Protein AF-A0A652LD24-F1 (afdb_monomer)

InterPro domains:
  IPR051313 Bacterial iron-siderophore binding [PTHR30532] (2-67)

Mean predicted aligned error: 12.96 Å

Radius of gyration: 18.75 Å; Cα contacts (8 Å, |Δi|>4): 44; chains: 1; bounding box: 40×34×54 Å

Organism: NCBI:txid1828321

Structure (mmCIF, N/CA/C/O backbone):
data_AF-A0A652LD24-F1
#
_entry.id   AF-A0A652LD24-F1
#
loop_
_atom_site.group_PDB
_atom_site.id
_atom_site.type_symbol
_atom_site.label_atom_id
_atom_site.label_alt_id
_atom_site.label_comp_id
_atom_site.label_asym_id
_atom_site.label_entity_id
_atom_site.label_seq_id
_atom_site.pdbx_PDB_ins_code
_atom_site.Cartn_x
_atom_site.Cartn_y
_atom_site.Cartn_z
_atom_site.occupancy
_atom_site.B_iso_or_equiv
_atom_site.auth_seq_id
_atom_site.auth_comp_id
_atom_site.auth_asym_id
_atom_site.auth_atom_id
_atom_site.pdbx_PDB_model_num
ATOM 1 N N . MET A 1 1 ? 32.306 -3.258 42.478 1.00 44.94 1 MET A N 1
ATOM 2 C CA . MET A 1 1 ? 30.835 -3.394 42.553 1.00 44.94 1 MET A CA 1
ATOM 3 C C . MET A 1 1 ? 30.243 -2.887 41.244 1.00 44.94 1 MET A C 1
ATOM 5 O O . MET A 1 1 ? 29.668 -1.813 41.190 1.00 44.94 1 MET A O 1
ATOM 9 N N . LEU A 1 2 ? 30.508 -3.631 40.168 1.00 53.19 2 LEU A N 1
ATOM 10 C CA . LEU A 1 2 ? 30.187 -3.296 38.783 1.00 53.19 2 LEU A CA 1
ATOM 11 C C . LEU A 1 2 ? 29.418 -4.486 38.211 1.00 53.19 2 LEU A C 1
ATOM 13 O O . LEU A 1 2 ? 30.063 -5.436 37.799 1.00 53.19 2 LEU A O 1
ATOM 17 N N . THR A 1 3 ? 28.086 -4.444 38.268 1.00 63.12 3 THR A N 1
ATOM 18 C CA . THR A 1 3 ? 27.138 -5.283 37.499 1.00 63.12 3 THR A CA 1
ATOM 19 C C . THR A 1 3 ? 25.741 -5.044 38.072 1.00 63.12 3 THR A C 1
ATOM 21 O O . THR A 1 3 ? 25.593 -5.288 39.265 1.00 63.12 3 THR A O 1
ATOM 24 N N . LEU A 1 4 ? 24.756 -4.594 37.269 1.00 58.19 4 LEU A N 1
ATOM 25 C CA . LEU A 1 4 ? 23.441 -5.275 37.154 1.00 58.19 4 LEU A CA 1
ATOM 26 C C . LEU A 1 4 ? 22.421 -4.661 36.160 1.00 58.19 4 LEU A C 1
ATOM 28 O O . LEU A 1 4 ? 21.486 -5.359 35.805 1.00 58.19 4 LEU A O 1
ATOM 32 N N . CYS A 1 5 ? 22.537 -3.448 35.617 1.00 56.56 5 CYS A N 1
ATOM 33 C CA . CYS A 1 5 ? 21.438 -2.923 34.770 1.00 56.56 5 CYS A CA 1
ATOM 34 C C . CYS A 1 5 ? 21.642 -3.153 33.263 1.00 56.56 5 CYS A C 1
ATOM 36 O O . CYS A 1 5 ? 21.755 -2.207 32.489 1.00 56.56 5 CYS A O 1
ATOM 38 N N . ALA A 1 6 ? 21.675 -4.418 32.84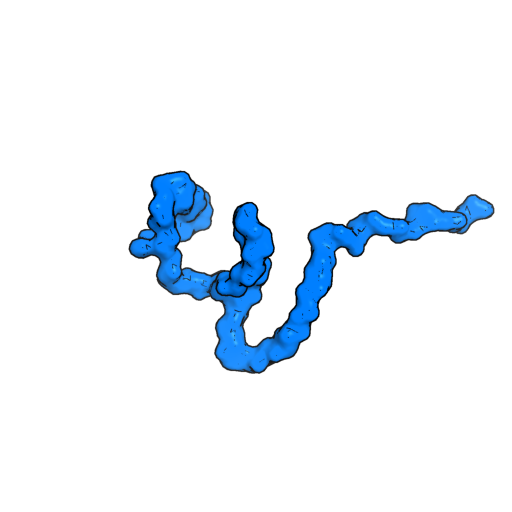8 1.00 62.78 6 ALA A N 1
ATOM 39 C CA . ALA A 1 6 ? 21.420 -4.820 31.467 1.00 62.78 6 ALA A CA 1
ATOM 40 C C . ALA A 1 6 ? 20.146 -5.680 31.442 1.00 62.78 6 ALA A C 1
ATOM 42 O O . ALA A 1 6 ? 19.888 -6.388 32.408 1.00 62.78 6 ALA A O 1
ATOM 43 N N . LEU A 1 7 ? 19.428 -5.654 30.313 1.00 62.06 7 LEU A N 1
ATOM 44 C CA . LEU A 1 7 ? 18.178 -6.362 29.978 1.00 62.06 7 LEU A CA 1
ATOM 45 C C . LEU A 1 7 ? 16.884 -5.568 30.247 1.00 62.06 7 LEU A C 1
ATOM 47 O O . LEU A 1 7 ? 16.378 -5.561 31.362 1.00 62.06 7 LEU A O 1
ATOM 51 N N . THR A 1 8 ? 16.331 -4.948 29.188 1.00 66.19 8 THR A N 1
ATOM 52 C CA . THR A 1 8 ? 14.890 -4.999 28.783 1.00 66.19 8 THR A CA 1
ATOM 53 C C . THR A 1 8 ? 14.533 -4.035 27.625 1.00 66.19 8 THR A C 1
ATOM 55 O O . THR A 1 8 ? 13.473 -3.422 27.626 1.00 66.19 8 THR A O 1
ATOM 58 N N . LEU A 1 9 ? 15.363 -3.920 26.573 1.00 59.88 9 LEU A N 1
ATOM 59 C CA . LEU A 1 9 ? 14.976 -3.198 25.337 1.00 59.88 9 LEU A CA 1
ATOM 60 C C . LEU A 1 9 ? 14.775 -4.117 24.116 1.00 59.88 9 LEU A C 1
ATOM 62 O O . LEU A 1 9 ? 14.960 -3.700 22.979 1.00 59.88 9 LEU A O 1
ATOM 66 N N . SER A 1 10 ? 14.391 -5.377 24.329 1.00 63.22 10 SER A N 1
ATOM 67 C CA . SER A 1 10 ? 14.094 -6.323 23.240 1.00 63.22 10 SER A CA 1
ATOM 68 C C . SER A 1 10 ? 12.680 -6.888 23.373 1.00 63.22 10 SER A C 1
ATOM 70 O O . SER A 1 10 ? 12.486 -8.079 23.566 1.00 63.22 10 SER A O 1
ATOM 72 N N . ALA A 1 11 ? 11.675 -6.010 23.344 1.00 58.56 11 ALA A N 1
ATOM 73 C CA . ALA A 1 11 ? 10.274 -6.431 23.428 1.00 58.56 11 ALA A CA 1
ATOM 74 C C . ALA A 1 11 ? 9.323 -5.602 22.546 1.00 58.56 11 ALA A C 1
ATOM 76 O O . ALA A 1 11 ? 8.170 -5.398 22.907 1.00 58.56 11 ALA A O 1
ATOM 77 N N . CYS A 1 12 ? 9.783 -5.137 21.377 1.00 59.34 12 CYS A N 1
ATOM 78 C CA . CYS A 1 12 ? 8.898 -4.571 20.343 1.00 59.34 12 CYS A CA 1
ATOM 79 C C . CYS A 1 12 ? 8.809 -5.445 19.077 1.00 59.34 12 CYS A C 1
ATOM 81 O O . CYS A 1 12 ? 8.388 -4.982 18.023 1.00 59.34 12 CYS A O 1
ATOM 83 N N . GLY A 1 13 ? 9.205 -6.715 19.169 1.00 55.78 13 GLY A N 1
ATOM 84 C CA . GLY A 1 13 ? 9.033 -7.698 18.103 1.00 55.78 13 GLY A CA 1
ATOM 85 C C . GLY A 1 13 ? 8.390 -8.940 18.686 1.00 55.78 13 GLY A C 1
ATOM 86 O O . GLY A 1 13 ? 9.092 -9.819 19.161 1.00 55.78 13 GLY A O 1
ATOM 87 N N . SER A 1 14 ? 7.060 -8.982 18.724 1.00 51.50 14 SER A N 1
ATOM 88 C CA . SER A 1 14 ? 6.330 -10.187 19.118 1.00 51.50 14 SER A CA 1
ATOM 89 C C . SER A 1 14 ? 6.736 -11.349 18.208 1.00 51.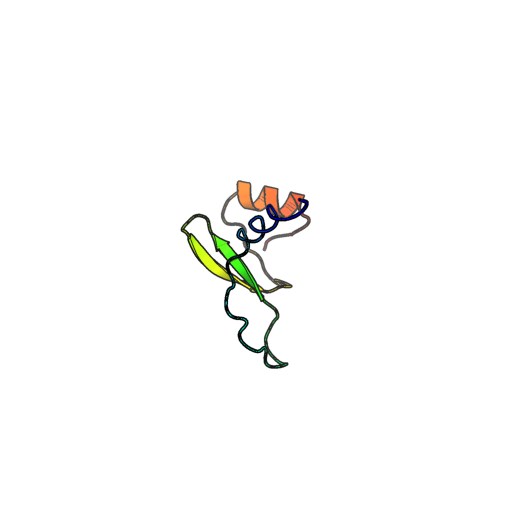50 14 SER A C 1
ATOM 91 O O . SER A 1 14 ? 6.538 -11.273 16.996 1.00 51.50 14 SER A O 1
ATOM 93 N N . GLU A 1 15 ? 7.304 -12.408 18.786 1.00 56.59 15 GLU A N 1
ATOM 94 C CA . GLU A 1 15 ? 7.648 -13.645 18.085 1.00 56.59 15 GLU A CA 1
ATOM 95 C C . GLU A 1 15 ? 6.382 -14.314 17.522 1.00 56.59 15 GLU A C 1
ATOM 97 O O . GLU A 1 15 ? 5.629 -14.987 18.227 1.00 56.59 15 GLU A O 1
ATOM 102 N N . ASP A 1 16 ? 6.130 -14.119 16.225 1.00 56.28 16 ASP A N 1
ATOM 103 C CA . ASP A 1 16 ? 5.228 -14.970 15.450 1.00 56.28 16 ASP A CA 1
ATOM 104 C C . ASP A 1 16 ? 6.040 -16.216 15.054 1.00 56.28 16 ASP A C 1
ATOM 106 O O . ASP A 1 16 ? 7.077 -16.126 14.395 1.00 56.28 16 ASP A O 1
ATOM 110 N N . LYS A 1 17 ? 5.597 -17.380 15.533 1.00 54.59 17 LYS A N 1
ATOM 111 C CA . LYS A 1 17 ? 6.191 -18.695 15.272 1.00 54.59 17 LYS A CA 1
ATOM 112 C C . LYS A 1 17 ? 6.419 -18.867 13.765 1.00 54.59 17 LYS A C 1
ATOM 114 O O . LYS A 1 17 ? 5.457 -18.939 13.005 1.00 54.59 17 LYS A O 1
ATOM 119 N N . ALA A 1 18 ? 7.686 -18.923 13.352 1.00 55.59 18 ALA A N 1
ATOM 120 C CA . ALA A 1 18 ? 8.065 -19.185 11.971 1.00 55.59 18 ALA A CA 1
ATOM 121 C C . ALA A 1 18 ? 7.591 -20.591 11.579 1.00 55.59 18 ALA A C 1
ATOM 123 O O . ALA A 1 18 ? 8.108 -21.596 12.069 1.00 55.59 18 ALA A O 1
ATOM 124 N N . ASP A 1 19 ? 6.566 -20.644 10.736 1.00 50.44 19 ASP A N 1
ATOM 125 C CA . ASP A 1 19 ? 6.154 -21.858 10.044 1.00 50.44 19 ASP A CA 1
ATOM 126 C C . ASP A 1 19 ? 7.242 -22.199 9.017 1.00 50.44 19 ASP A C 1
ATOM 128 O O . ASP A 1 19 ? 7.673 -21.331 8.254 1.00 50.44 19 ASP A O 1
ATOM 132 N N . ALA A 1 20 ? 7.762 -23.426 9.067 1.00 52.84 20 ALA A N 1
ATOM 133 C CA . ALA A 1 20 ? 8.865 -23.862 8.219 1.00 52.84 20 ALA A CA 1
ATOM 134 C C . ALA A 1 20 ? 8.445 -23.789 6.742 1.00 52.84 20 ALA A C 1
ATOM 136 O O . ALA A 1 20 ? 7.530 -24.491 6.319 1.00 52.84 20 ALA A O 1
ATOM 137 N N . ALA A 1 21 ? 9.105 -22.923 5.970 1.00 52.78 21 ALA A N 1
ATOM 138 C CA . ALA A 1 21 ? 8.794 -22.711 4.564 1.00 52.78 21 ALA A CA 1
ATOM 139 C C . ALA A 1 21 ? 9.187 -23.934 3.717 1.00 52.78 21 ALA A C 1
ATOM 141 O O . ALA A 1 21 ? 10.363 -24.283 3.611 1.00 52.78 21 ALA A O 1
ATOM 142 N N . ASP A 1 22 ? 8.184 -24.555 3.099 1.00 48.50 22 ASP A N 1
ATOM 143 C CA . ASP A 1 22 ? 8.333 -25.441 1.947 1.00 48.50 22 ASP A CA 1
ATOM 144 C C . ASP A 1 22 ? 8.848 -24.639 0.737 1.00 48.50 22 ASP A C 1
ATOM 146 O O . ASP A 1 22 ? 8.412 -23.508 0.500 1.00 48.50 22 ASP A O 1
ATOM 150 N N . ALA A 1 23 ? 9.772 -25.224 -0.030 1.00 51.53 23 ALA A N 1
ATOM 151 C CA . ALA A 1 23 ? 10.499 -24.576 -1.126 1.00 51.53 23 ALA A CA 1
ATOM 152 C C . ALA A 1 23 ? 9.631 -24.178 -2.345 1.00 51.53 23 ALA A C 1
ATOM 154 O O . ALA A 1 23 ? 10.170 -23.663 -3.324 1.00 51.53 23 ALA A O 1
ATOM 155 N N . GLY A 1 24 ? 8.308 -24.381 -2.298 1.00 56.59 24 GLY A N 1
ATOM 156 C CA . GLY A 1 24 ? 7.333 -23.862 -3.265 1.00 56.59 24 GLY A CA 1
ATOM 157 C C . GLY A 1 24 ? 6.442 -22.726 -2.742 1.00 56.59 24 GLY A C 1
ATOM 158 O O . GLY A 1 24 ? 5.554 -22.271 -3.462 1.00 56.59 24 GLY A O 1
ATOM 159 N N . THR A 1 25 ? 6.634 -22.259 -1.504 1.00 60.28 25 THR A N 1
ATOM 160 C CA . THR A 1 25 ? 5.746 -21.260 -0.885 1.00 60.28 25 THR A CA 1
ATOM 161 C C . THR A 1 25 ? 6.150 -19.842 -1.285 1.00 60.28 25 THR A C 1
ATOM 163 O O . THR A 1 25 ? 7.265 -19.406 -1.000 1.00 60.28 25 THR A O 1
ATOM 166 N N . ALA A 1 26 ? 5.232 -19.098 -1.914 1.00 69.56 26 ALA A N 1
ATOM 167 C CA . ALA A 1 26 ? 5.413 -17.674 -2.194 1.00 69.56 26 ALA A CA 1
ATOM 168 C C . ALA A 1 26 ? 5.833 -16.939 -0.911 1.00 69.56 26 ALA A C 1
ATOM 170 O O . ALA A 1 26 ? 5.148 -17.023 0.110 1.00 69.56 26 ALA A O 1
ATOM 171 N N . VAL A 1 27 ? 6.972 -16.244 -0.952 1.00 89.50 27 VAL A N 1
ATOM 172 C CA . VAL A 1 27 ? 7.490 -15.509 0.208 1.00 89.50 27 VAL A CA 1
ATOM 173 C C . VAL A 1 27 ? 6.468 -14.440 0.581 1.00 89.50 27 VAL A C 1
ATOM 175 O O . VAL A 1 27 ? 6.067 -13.647 -0.268 1.00 89.50 27 VAL A O 1
ATOM 178 N N . THR A 1 28 ? 6.022 -14.424 1.837 1.00 94.00 28 THR A N 1
ATOM 179 C CA . THR A 1 28 ? 5.055 -13.436 2.335 1.00 94.00 28 THR A CA 1
ATOM 180 C C . THR A 1 28 ? 5.608 -12.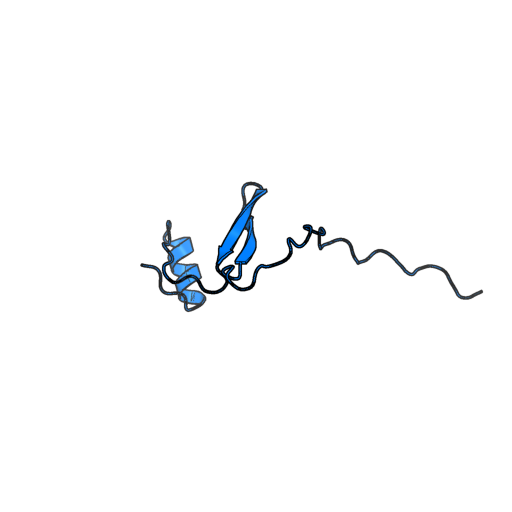663 3.520 1.00 94.00 28 THR A C 1
ATOM 182 O O . THR A 1 28 ? 6.228 -13.252 4.405 1.00 94.00 28 THR A O 1
ATOM 185 N N .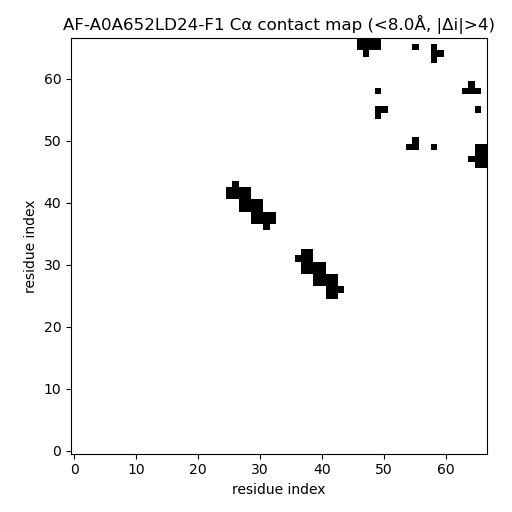 THR A 1 29 ? 5.268 -11.383 3.596 1.00 94.19 29 THR A N 1
ATOM 186 C CA . THR A 1 29 ? 5.450 -10.529 4.770 1.00 94.19 29 THR A CA 1
ATOM 187 C C . THR A 1 29 ? 4.152 -10.486 5.574 1.00 94.19 29 THR A C 1
ATOM 189 O O . THR A 1 29 ? 3.061 -10.395 5.010 1.00 94.19 29 THR A O 1
ATOM 192 N N . ARG A 1 30 ? 4.241 -10.556 6.904 1.00 96.19 30 ARG A N 1
ATOM 193 C CA . ARG A 1 30 ? 3.080 -10.433 7.796 1.00 96.19 30 ARG A CA 1
ATOM 194 C C . ARG A 1 30 ? 2.897 -8.974 8.205 1.00 96.19 30 ARG A C 1
ATOM 196 O O . ARG A 1 30 ? 3.834 -8.364 8.708 1.00 96.19 30 ARG A O 1
ATOM 203 N N . VAL A 1 31 ? 1.698 -8.439 8.002 1.00 96.06 31 VAL A N 1
ATOM 204 C CA . VAL A 1 31 ? 1.329 -7.049 8.308 1.00 96.06 31 VAL A CA 1
ATOM 205 C C . VAL A 1 31 ? 0.121 -7.060 9.240 1.00 96.06 31 VAL A C 1
ATOM 207 O O . VAL A 1 31 ? -0.803 -7.841 9.031 1.00 96.06 31 VAL A O 1
ATOM 210 N N . THR A 1 32 ? 0.123 -6.218 10.271 1.00 97.50 32 THR A N 1
ATOM 211 C CA . THR A 1 32 ? -1.067 -5.965 11.097 1.00 97.50 32 THR A CA 1
ATOM 212 C C . THR A 1 32 ? -1.736 -4.699 10.581 1.00 97.50 32 THR A C 1
ATOM 214 O O . THR A 1 32 ? -1.088 -3.655 10.534 1.00 97.50 32 THR A O 1
ATOM 217 N N . ASP A 1 33 ? -2.998 -4.784 10.173 1.00 96.25 33 ASP A N 1
ATOM 218 C CA . ASP A 1 33 ? -3.739 -3.622 9.685 1.00 96.25 33 ASP A CA 1
ATOM 219 C C . ASP A 1 33 ? -4.284 -2.743 10.825 1.00 96.25 33 ASP A C 1
ATOM 221 O O . ASP A 1 33 ? -4.163 -3.060 12.012 1.00 96.25 33 ASP A O 1
ATOM 225 N N . ALA A 1 34 ? -4.916 -1.625 10.460 1.00 96.06 34 ALA A N 1
ATOM 226 C CA . ALA A 1 34 ? -5.477 -0.667 11.412 1.00 96.06 34 ALA A CA 1
ATOM 227 C C . ALA A 1 34 ? -6.618 -1.235 12.283 1.00 96.06 34 ALA A C 1
ATOM 229 O O . ALA A 1 34 ? -6.930 -0.663 13.326 1.00 96.06 34 ALA A O 1
ATOM 230 N N . THR A 1 35 ? -7.231 -2.355 11.887 1.00 97.75 35 THR A N 1
ATOM 231 C CA . THR A 1 35 ? -8.256 -3.061 12.676 1.00 97.75 35 THR A CA 1
ATOM 232 C C . THR A 1 35 ? -7.653 -4.063 13.665 1.00 97.75 35 THR A C 1
ATOM 234 O O . THR A 1 35 ? -8.373 -4.643 14.476 1.00 97.75 35 THR A O 1
ATOM 237 N N . GLY A 1 36 ? -6.331 -4.268 13.619 1.00 97.88 36 GLY A N 1
ATOM 238 C CA . GLY A 1 36 ? -5.615 -5.271 14.404 1.00 97.88 36 GLY A CA 1
ATOM 239 C C . GLY A 1 36 ? -5.551 -6.647 13.735 1.00 97.88 36 GLY A C 1
ATOM 240 O O . GLY A 1 36 ? -5.060 -7.602 14.344 1.00 97.88 36 GLY A O 1
ATOM 241 N N . THR A 1 37 ? -6.017 -6.777 12.492 1.00 98.12 37 THR A N 1
ATOM 242 C CA . THR A 1 37 ? -6.015 -8.051 11.766 1.00 98.12 37 THR A CA 1
ATOM 243 C C . THR A 1 37 ? -4.629 -8.330 11.190 1.00 98.12 37 THR A C 1
ATOM 245 O O . THR A 1 37 ? 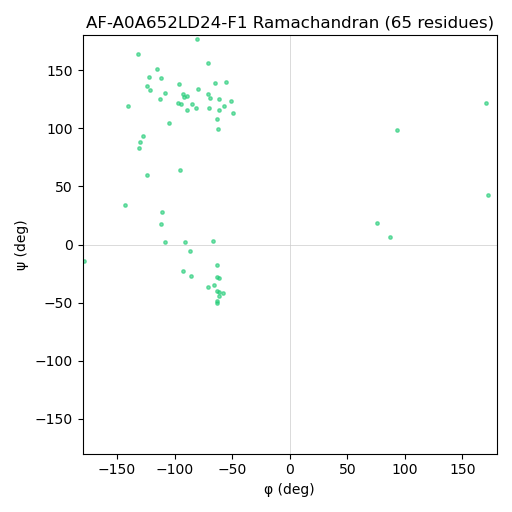-4.010 -7.463 10.578 1.00 98.12 37 THR A O 1
ATOM 248 N N . LYS A 1 38 ? -4.129 -9.562 11.358 1.00 97.25 38 LYS A N 1
ATOM 249 C CA . LYS A 1 38 ? -2.848 -9.997 10.780 1.00 97.25 38 LYS A CA 1
ATOM 250 C C . LYS A 1 38 ? -3.052 -10.588 9.384 1.00 97.25 38 LYS A C 1
ATOM 252 O O . LYS A 1 38 ? -3.627 -11.668 9.247 1.00 97.25 38 LYS A O 1
ATOM 257 N N . VAL A 1 39 ? -2.493 -9.941 8.369 1.00 96.94 39 VAL A N 1
ATOM 258 C CA . VAL A 1 39 ? -2.598 -10.310 6.951 1.00 96.94 39 VAL A CA 1
ATOM 259 C C . VAL A 1 39 ? -1.236 -10.780 6.425 1.00 96.94 39 VAL A C 1
ATOM 261 O O . VAL A 1 39 ? -0.192 -10.274 6.834 1.00 96.94 39 VAL A O 1
ATOM 264 N N . LYS A 1 40 ? -1.226 -11.784 5.538 1.00 96.12 40 LYS A N 1
ATOM 265 C CA . LYS A 1 40 ? -0.029 -12.186 4.779 1.00 96.12 40 LYS A CA 1
ATOM 266 C C . LYS A 1 40 ? -0.051 -11.479 3.424 1.00 96.12 40 LYS A C 1
ATOM 268 O O . LYS A 1 40 ? -0.988 -11.676 2.658 1.00 96.12 40 LYS A O 1
ATOM 273 N N . VAL A 1 41 ? 0.974 -10.687 3.137 1.00 95.50 41 VAL A N 1
ATOM 274 C CA . VAL A 1 41 ? 1.146 -9.959 1.874 1.00 95.50 41 VAL A CA 1
ATOM 275 C C . VAL A 1 41 ? 2.281 -10.618 1.086 1.00 95.50 41 VAL A C 1
ATOM 277 O O . VAL A 1 41 ? 3.341 -10.843 1.672 1.00 95.50 41 VAL A O 1
ATOM 280 N N . PRO A 1 42 ? 2.108 -10.956 -0.203 1.00 94.25 42 PRO A N 1
ATOM 281 C CA . PRO A 1 42 ? 3.205 -11.456 -1.032 1.00 94.25 42 PRO A CA 1
ATOM 282 C C . PRO A 1 42 ? 4.393 -10.486 -1.035 1.00 94.25 42 PRO A C 1
ATOM 284 O O . PRO A 1 42 ? 4.197 -9.277 -1.106 1.00 94.25 42 PRO A O 1
ATOM 287 N N . ALA A 1 43 ? 5.621 -11.000 -0.981 1.00 91.31 43 ALA A N 1
ATOM 288 C CA . ALA A 1 43 ? 6.835 -10.180 -0.997 1.00 91.31 43 ALA A CA 1
ATOM 289 C C . ALA A 1 43 ? 6.992 -9.391 -2.308 1.00 91.31 43 ALA A C 1
ATOM 291 O O . ALA A 1 43 ? 7.574 -8.311 -2.314 1.00 91.31 43 ALA A O 1
ATOM 292 N N . THR A 1 44 ? 6.447 -9.925 -3.403 1.00 91.94 44 THR A N 1
ATOM 293 C CA . THR A 1 44 ? 6.421 -9.309 -4.733 1.00 91.94 44 THR A CA 1
ATOM 294 C C . THR A 1 44 ? 4.993 -9.373 -5.294 1.00 91.94 44 THR A C 1
ATOM 296 O O . THR A 1 44 ? 4.660 -10.326 -6.001 1.00 91.94 44 THR A O 1
ATOM 299 N N . PRO A 1 45 ? 4.100 -8.434 -4.931 1.00 93.31 45 PRO A N 1
ATOM 300 C CA . PRO A 1 45 ? 2.728 -8.425 -5.430 1.00 93.31 45 PRO A CA 1
ATOM 301 C C . PRO A 1 45 ? 2.692 -8.032 -6.914 1.00 93.31 45 PRO A C 1
ATOM 303 O O . PRO A 1 45 ? 3.264 -7.022 -7.304 1.00 93.31 45 PRO A O 1
ATOM 306 N N . GLU A 1 46 ? 2.001 -8.818 -7.742 1.00 93.38 46 GLU A N 1
ATOM 307 C CA . GLU A 1 46 ? 1.913 -8.564 -9.192 1.00 93.38 46 GLU A CA 1
ATOM 308 C C . GLU A 1 46 ? 0.787 -7.594 -9.569 1.00 93.38 46 GLU A C 1
ATOM 310 O O . GLU A 1 46 ? 0.848 -6.927 -10.597 1.00 93.38 46 GLU A O 1
ATOM 315 N N . ARG A 1 47 ? -0.274 -7.539 -8.756 1.00 95.75 47 ARG A N 1
ATOM 316 C CA . ARG A 1 47 ? -1.452 -6.698 -8.988 1.00 95.75 47 ARG A CA 1
ATOM 317 C C . ARG A 1 47 ? -1.911 -6.104 -7.666 1.00 95.75 47 ARG A C 1
ATOM 319 O O . ARG A 1 47 ? -2.271 -6.845 -6.752 1.00 95.75 47 ARG A O 1
ATOM 326 N N . VAL A 1 48 ? -1.906 -4.779 -7.581 1.00 96.06 48 VAL A N 1
ATOM 327 C CA . VAL A 1 48 ? -2.298 -4.013 -6.392 1.00 96.06 48 VAL A CA 1
ATOM 328 C C . VAL A 1 48 ? -3.446 -3.094 -6.780 1.00 96.06 48 VAL A C 1
ATOM 330 O O . VAL A 1 48 ? -3.366 -2.436 -7.808 1.00 96.06 48 VAL A O 1
ATOM 333 N N . VAL A 1 49 ? -4.502 -3.054 -5.971 1.00 97.75 49 VAL A N 1
ATOM 334 C CA . VAL A 1 49 ? -5.659 -2.175 -6.186 1.00 97.75 49 VAL A CA 1
ATOM 335 C C . VAL A 1 49 ? -5.680 -1.139 -5.068 1.00 97.75 49 VAL A C 1
ATOM 337 O O . VAL A 1 49 ? -5.692 -1.512 -3.894 1.00 97.75 49 VAL A O 1
ATOM 340 N N . ALA A 1 50 ? -5.698 0.145 -5.424 1.00 97.88 50 ALA A N 1
ATOM 341 C CA . ALA A 1 50 ? -5.890 1.242 -4.478 1.00 97.88 50 ALA A CA 1
ATOM 342 C C . ALA A 1 50 ? -7.390 1.539 -4.328 1.00 97.88 50 ALA A C 1
ATOM 344 O O . ALA A 1 50 ? -8.096 1.697 -5.323 1.00 97.88 50 ALA A O 1
ATOM 345 N N . LEU A 1 51 ? -7.895 1.579 -3.091 1.00 97.56 51 LEU A N 1
ATOM 346 C CA . LEU A 1 51 ? -9.335 1.720 -2.824 1.00 97.56 51 LEU A CA 1
ATOM 347 C C . LEU A 1 51 ? -9.777 3.174 -2.641 1.00 97.56 51 LEU A C 1
ATOM 349 O O . LEU A 1 51 ? -10.953 3.488 -2.827 1.00 97.56 51 LEU A O 1
ATOM 353 N N . SER A 1 52 ? -8.850 4.052 -2.271 1.00 98.19 52 SER A N 1
ATOM 354 C CA . SER A 1 52 ? -9.082 5.481 -2.10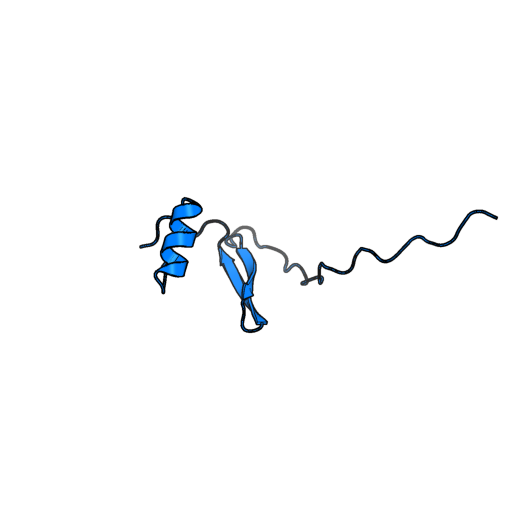0 1.00 98.19 52 SER A CA 1
ATOM 355 C C . SER A 1 52 ? -8.009 6.296 -2.816 1.00 98.19 52 SER A C 1
ATOM 357 O O . SER A 1 52 ? -6.951 5.778 -3.170 1.00 98.19 52 SER A O 1
ATOM 359 N N . GLU A 1 53 ? -8.273 7.585 -3.022 1.00 98.25 53 GLU A N 1
ATOM 360 C CA . GLU A 1 53 ? -7.288 8.487 -3.627 1.00 98.25 53 GLU A CA 1
ATOM 361 C C . GLU A 1 53 ? -6.054 8.674 -2.729 1.00 98.25 53 GLU A C 1
ATOM 363 O O . GLU A 1 53 ? -4.934 8.630 -3.225 1.00 98.25 53 GLU A O 1
ATOM 368 N N . MET A 1 54 ? -6.240 8.684 -1.405 1.00 98.19 54 MET A N 1
ATOM 369 C CA . MET A 1 54 ? -5.133 8.679 -0.444 1.00 98.19 54 MET A CA 1
ATOM 370 C C . MET A 1 54 ? -4.209 7.464 -0.626 1.00 98.19 54 MET A C 1
ATOM 372 O O . MET A 1 54 ? -2.986 7.600 -0.564 1.00 98.19 54 MET A O 1
ATOM 376 N N . ASP A 1 55 ? -4.779 6.277 -0.863 1.00 97.69 55 ASP A N 1
ATOM 377 C CA . ASP A 1 55 ? -3.996 5.056 -1.089 1.00 97.69 55 ASP A CA 1
ATOM 378 C C . ASP A 1 55 ? -3.286 5.082 -2.449 1.00 97.69 55 ASP A C 1
ATOM 380 O O . ASP A 1 55 ? -2.157 4.596 -2.568 1.00 97.69 55 ASP A O 1
ATOM 384 N N . LEU A 1 56 ? -3.933 5.648 -3.474 1.00 98.38 56 LEU A N 1
ATOM 385 C CA . LEU A 1 56 ? -3.348 5.818 -4.803 1.00 98.38 56 LEU A CA 1
ATOM 386 C C . LEU A 1 56 ? -2.136 6.750 -4.743 1.00 98.38 56 LEU A C 1
ATOM 388 O O . LE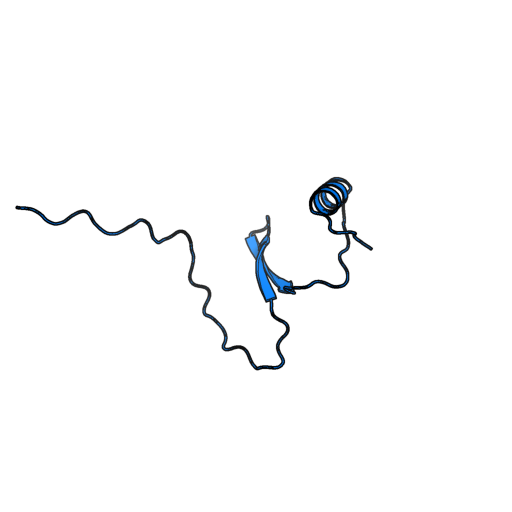U A 1 56 ? -1.057 6.372 -5.196 1.00 98.38 56 LEU A O 1
ATOM 392 N N . ASP A 1 57 ? -2.285 7.916 -4.124 1.00 98.50 57 ASP A N 1
ATOM 393 C CA . ASP A 1 57 ? -1.217 8.905 -3.992 1.00 98.50 57 ASP A CA 1
ATOM 394 C C . ASP A 1 57 ? -0.025 8.351 -3.211 1.00 98.50 57 ASP A C 1
ATOM 396 O O . ASP A 1 57 ? 1.125 8.490 -3.637 1.00 98.50 57 ASP A O 1
ATOM 400 N N . ALA A 1 58 ? -0.284 7.658 -2.098 1.00 98.25 58 ALA A N 1
ATOM 401 C CA . ALA A 1 58 ? 0.764 6.996 -1.329 1.00 98.25 58 ALA A CA 1
ATOM 402 C C . ALA A 1 58 ? 1.486 5.915 -2.153 1.00 98.25 58 ALA A C 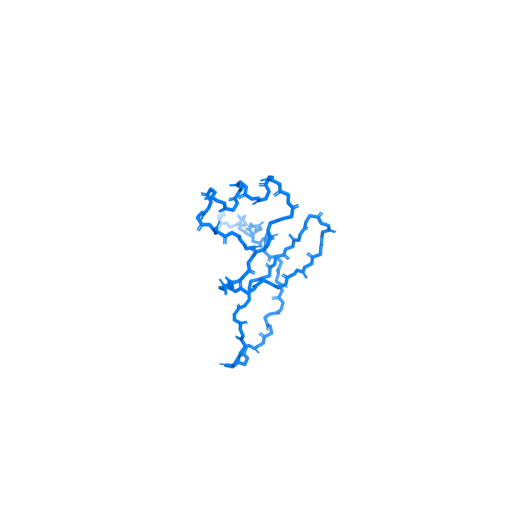1
ATOM 404 O O . ALA A 1 58 ? 2.712 5.806 -2.086 1.00 98.25 58 ALA A O 1
ATOM 405 N N . SER A 1 59 ? 0.745 5.141 -2.951 1.00 97.50 59 SER A N 1
ATOM 406 C CA . SER A 1 59 ? 1.319 4.110 -3.824 1.00 97.50 59 SER A CA 1
ATOM 407 C C . SER A 1 59 ? 2.233 4.725 -4.883 1.00 97.50 59 SER A C 1
ATOM 409 O O . SER A 1 59 ? 3.389 4.315 -5.009 1.00 97.50 59 SER A O 1
ATOM 411 N N . LEU A 1 60 ? 1.762 5.766 -5.577 1.00 97.81 60 LEU A N 1
ATOM 412 C CA . LEU A 1 60 ? 2.527 6.468 -6.609 1.00 97.81 60 LEU A CA 1
ATOM 413 C C . LEU A 1 60 ? 3.779 7.139 -6.033 1.00 97.81 60 LEU A C 1
ATOM 415 O O . LEU A 1 60 ? 4.851 7.059 -6.633 1.00 97.81 60 LEU A O 1
ATOM 419 N N . ALA A 1 61 ? 3.681 7.736 -4.842 1.00 98.44 61 ALA A N 1
ATOM 420 C CA . ALA A 1 61 ? 4.825 8.325 -4.148 1.00 98.44 61 ALA A CA 1
ATOM 421 C C . ALA A 1 61 ? 5.920 7.293 -3.815 1.00 98.44 61 ALA A C 1
ATOM 423 O O . ALA A 1 61 ? 7.101 7.640 -3.765 1.00 98.44 61 ALA A O 1
ATOM 424 N N . LEU A 1 62 ? 5.542 6.028 -3.612 1.00 96.88 62 LEU A N 1
ATOM 425 C CA . LEU A 1 62 ? 6.454 4.908 -3.367 1.00 96.88 62 LEU A CA 1
ATOM 426 C C . LEU A 1 62 ? 6.880 4.174 -4.652 1.00 96.88 62 LEU A C 1
ATOM 428 O O . LEU A 1 62 ? 7.626 3.199 -4.573 1.00 96.88 62 LEU A O 1
ATOM 432 N N . GLY A 1 63 ? 6.437 4.631 -5.829 1.00 96.56 63 GLY A N 1
ATOM 433 C CA . GLY A 1 63 ? 6.759 4.017 -7.120 1.00 96.56 63 GLY A CA 1
ATOM 434 C C . GLY A 1 63 ? 5.997 2.721 -7.409 1.00 96.56 63 GLY A C 1
ATOM 435 O O . GLY A 1 63 ? 6.423 1.942 -8.259 1.00 96.56 63 GLY A O 1
ATOM 436 N N . VAL A 1 64 ? 4.890 2.474 -6.706 1.00 96.06 64 VAL A N 1
ATOM 437 C CA . VAL A 1 64 ? 3.960 1.378 -6.995 1.00 96.06 64 VAL A CA 1
ATOM 438 C C . VAL A 1 64 ? 2.866 1.915 -7.912 1.00 96.06 64 VAL A C 1
ATOM 440 O O . VAL A 1 64 ? 2.257 2.933 -7.598 1.00 96.06 64 VAL A O 1
ATOM 443 N N . GLU A 1 65 ? 2.598 1.226 -9.021 1.00 96.44 65 GLU A N 1
ATOM 444 C CA . GLU A 1 65 ? 1.533 1.570 -9.971 1.00 96.44 65 GLU A CA 1
ATOM 445 C C . GLU A 1 65 ? 0.347 0.600 -9.801 1.00 96.44 65 GLU A C 1
ATOM 447 O O . GLU A 1 65 ? 0.456 -0.571 -10.181 1.00 96.44 65 GLU A O 1
ATOM 452 N N . PRO A 1 66 ? -0.765 1.030 -9.171 1.00 96.44 66 PRO A N 1
ATOM 453 C CA . PRO A 1 66 ? -1.952 0.193 -8.993 1.00 96.44 66 PRO A CA 1
ATOM 454 C C . PRO A 1 66 ? -2.720 -0.043 -10.306 1.00 96.44 66 PRO A C 1
ATOM 456 O O . PRO A 1 66 ? -2.652 0.770 -11.227 1.00 96.44 66 PRO A O 1
ATOM 459 N N . VAL A 1 67 ? -3.488 -1.140 -10.366 1.00 96.56 67 VAL A N 1
ATOM 460 C CA . VAL A 1 67 ? -4.314 -1.570 -11.519 1.00 96.56 67 VAL A CA 1
ATOM 461 C C . VAL A 1 67 ? -5.812 -1.517 -11.254 1.00 96.56 67 VAL A C 1
ATOM 463 O O . VAL A 1 67 ? -6.219 -1.612 -10.073 1.00 96.56 67 VAL A O 1
#

Nearest PDB structures (foldseek):
  4kl6-assembly2_C  TM=4.191E-01  e=3.693E+00  Nostoc punctiforme PCC 73102
  8yt8-assembly1_B  TM=3.479E-01  e=3.952E+00  Mus musculus

Sequence (67 aa):
MLTLCALTLSACGSEDKADAADAGTAVTTRVTDATGTKVKVPATPERVVALSEMDLDASLALGVEPV

Foldseek 3Di:
DDDDPDDDPPPPDPDDPDDDDDPPDQDWDWDQDPVRDIDTHGPDDPADAQPDPVSCVVCVVVVHHHD

Solvent-accessible surface area (backbone atoms only — not comparable to full-atom values): 4819 Å² total; per-residue (Å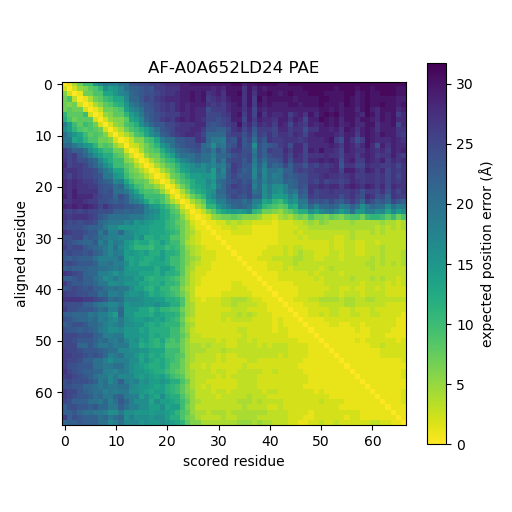²): 144,86,84,77,96,72,91,86,91,84,78,90,69,84,84,71,80,81,73,84,81,56,97,83,62,80,59,60,45,80,46,70,48,98,88,68,50,80,44,80,42,60,73,76,71,92,77,48,72,57,90,44,69,73,50,40,53,55,32,50,76,71,74,44,81,64,105

Secondary structure (DSSP, 8-state):
-----------SS---------TTSPPEEEEE-TTS-EEEEESS-S-----SHHHHHHHHHTT----

pLDDT: mean 81.04, std 19.55, range [44.94, 98.5]